Protein AF-B3U221-F1 (afdb_monomer_lite)

Foldseek 3Di:
DVVLVCQQVVQHWDWDDDPPDIDIHHNSD

Secondary structure (DSSP, 8-state):
-HHHHHHHHHT--EEEE-SS-EEEE-TT-

Structure (mmCIF, N/CA/C/O backbone):
data_AF-B3U221-F1
#
_entr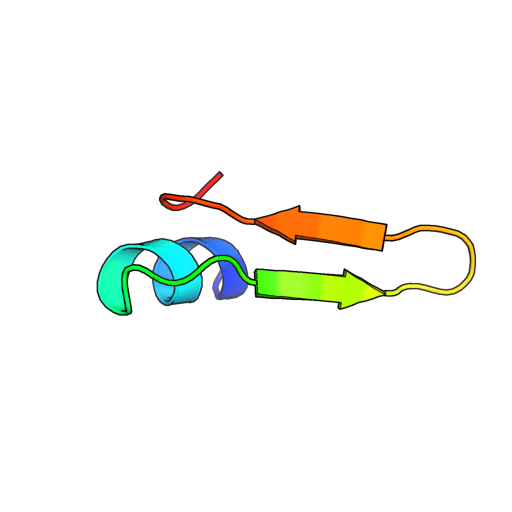y.id   AF-B3U221-F1
#
loop_
_atom_site.group_PDB
_atom_site.id
_atom_site.type_symbol
_atom_site.label_atom_id
_atom_site.label_alt_id
_atom_site.label_comp_id
_atom_site.label_asym_id
_atom_site.label_entity_id
_atom_site.label_seq_id
_atom_site.pdbx_PDB_ins_code
_atom_site.Cartn_x
_atom_site.Cartn_y
_atom_site.Cartn_z
_atom_site.occupancy
_atom_site.B_iso_or_equiv
_atom_site.auth_seq_id
_atom_site.auth_comp_id
_atom_site.auth_asym_id
_atom_site.auth_atom_id
_atom_site.pdbx_PDB_model_num
ATOM 1 N N . THR A 1 1 ? 0.061 8.821 2.312 1.00 81.00 1 THR A N 1
ATOM 2 C CA . THR A 1 1 ? -0.525 8.147 1.129 1.00 81.00 1 THR A CA 1
ATOM 3 C C . THR A 1 1 ? -1.293 6.916 1.558 1.00 81.00 1 THR A C 1
ATOM 5 O O . THR A 1 1 ? -0.927 6.332 2.573 1.00 81.00 1 THR A O 1
ATOM 8 N N . ALA A 1 2 ? -2.320 6.515 0.803 1.00 93.94 2 ALA A N 1
ATOM 9 C CA . ALA A 1 2 ? -3.172 5.362 1.108 1.00 93.94 2 ALA A CA 1
ATOM 10 C C . ALA A 1 2 ? -2.380 4.086 1.457 1.00 93.94 2 ALA A C 1
ATOM 12 O O . ALA A 1 2 ? -2.678 3.451 2.458 1.00 93.94 2 ALA A O 1
ATOM 13 N N . THR A 1 3 ? -1.303 3.772 0.728 1.00 94.69 3 THR A N 1
ATOM 14 C CA . THR A 1 3 ? -0.460 2.580 0.962 1.00 94.69 3 THR A CA 1
ATOM 15 C C . THR A 1 3 ? 0.108 2.498 2.380 1.00 94.69 3 THR A C 1
ATOM 17 O O . THR A 1 3 ? 0.122 1.430 2.983 1.00 94.69 3 THR A O 1
ATOM 20 N N . LYS A 1 4 ? 0.505 3.638 2.954 1.00 94.12 4 LYS A N 1
ATOM 21 C CA . LYS A 1 4 ? 0.981 3.721 4.339 1.00 94.12 4 LYS A CA 1
ATOM 22 C C . LYS A 1 4 ? -0.142 3.383 5.323 1.00 94.12 4 LYS A C 1
ATOM 24 O O . LYS A 1 4 ? 0.021 2.543 6.200 1.00 94.12 4 LYS A O 1
ATOM 29 N N . LEU A 1 5 ? -1.318 3.983 5.135 1.00 96.19 5 LEU A N 1
ATOM 30 C CA . LEU A 1 5 ? -2.486 3.689 5.969 1.00 96.19 5 LEU A CA 1
ATOM 31 C C . LEU A 1 5 ? -2.888 2.215 5.871 1.00 96.19 5 LEU A C 1
ATOM 33 O O . LEU A 1 5 ? -3.130 1.600 6.901 1.00 96.19 5 LEU A O 1
ATOM 37 N N 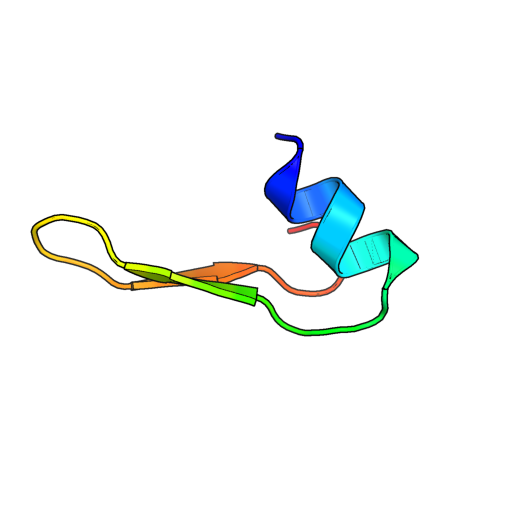. ILE A 1 6 ? -2.874 1.632 4.668 1.00 95.31 6 ILE A N 1
ATOM 38 C CA . ILE A 1 6 ? -3.155 0.206 4.454 1.00 95.31 6 ILE A CA 1
ATOM 39 C C . ILE A 1 6 ? -2.135 -0.661 5.204 1.00 95.31 6 ILE A C 1
ATOM 41 O O . ILE A 1 6 ? -2.537 -1.574 5.922 1.00 95.31 6 ILE A O 1
ATOM 45 N N . SER A 1 7 ? -0.835 -0.355 5.111 1.00 97.06 7 SER A N 1
ATOM 46 C CA . SER A 1 7 ? 0.201 -1.066 5.877 1.00 97.06 7 SER A CA 1
ATOM 47 C C . SER A 1 7 ? -0.082 -1.016 7.385 1.00 97.06 7 SER A C 1
ATOM 49 O O . SER A 1 7 ? -0.068 -2.051 8.050 1.00 97.06 7 SER A O 1
ATOM 51 N N . LYS A 1 8 ? -0.449 0.160 7.910 1.00 96.44 8 LYS A N 1
ATOM 52 C CA . LYS A 1 8 ? -0.759 0.357 9.331 1.00 96.44 8 LYS A CA 1
ATOM 53 C C . LYS A 1 8 ? -2.019 -0.383 9.796 1.00 9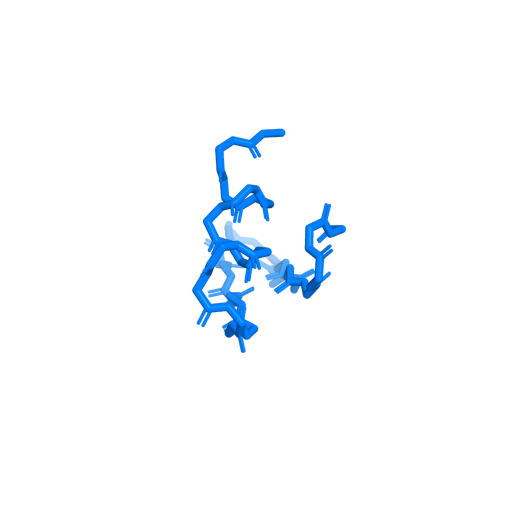6.44 8 LYS A C 1
ATOM 55 O O . LYS A 1 8 ? -1.981 -1.012 10.845 1.00 96.44 8 LYS A O 1
ATOM 60 N N . VAL A 1 9 ? -3.127 -0.328 9.047 1.00 96.94 9 VAL A N 1
ATOM 61 C CA . VAL A 1 9 ? -4.394 -0.976 9.463 1.00 96.94 9 VAL A CA 1
ATOM 62 C C . VAL A 1 9 ? -4.373 -2.488 9.275 1.00 96.94 9 VAL A C 1
ATOM 64 O O . VAL A 1 9 ? -5.060 -3.204 9.993 1.00 96.94 9 VAL A O 1
ATOM 67 N N . THR A 1 10 ? -3.592 -2.988 8.315 1.00 95.69 10 THR A N 1
ATOM 68 C CA . THR A 1 10 ? -3.476 -4.432 8.073 1.00 95.69 10 THR A CA 1
ATOM 69 C C . THR A 1 10 ? -2.384 -5.095 8.906 1.00 95.69 10 THR A C 1
ATOM 71 O O . THR A 1 10 ? -2.347 -6.323 8.950 1.00 95.69 10 THR A O 1
ATOM 74 N N . GLY A 1 11 ? -1.495 -4.315 9.537 1.00 95.56 11 GLY A N 1
ATOM 75 C CA . GLY A 1 11 ? -0.340 -4.828 10.280 1.00 95.56 11 GLY A CA 1
ATOM 76 C C . GLY A 1 11 ? 0.653 -5.594 9.401 1.00 95.56 11 GLY A C 1
ATOM 77 O O . GLY A 1 11 ? 1.330 -6.500 9.881 1.00 95.56 11 GLY A O 1
ATOM 78 N N . ARG A 1 12 ? 0.702 -5.288 8.097 1.00 95.12 12 ARG A N 1
ATOM 79 C CA . ARG A 1 12 ? 1.548 -5.978 7.111 1.00 95.12 12 A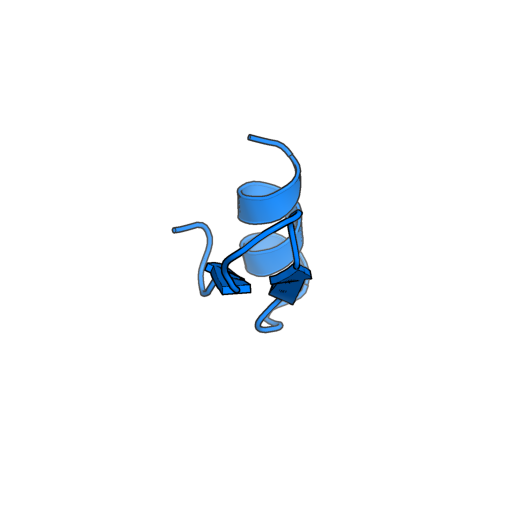RG A CA 1
ATOM 80 C C . ARG A 1 12 ? 2.540 -5.012 6.467 1.00 95.12 12 ARG A C 1
ATOM 82 O O . ARG A 1 12 ? 2.212 -3.856 6.186 1.00 95.12 12 ARG A O 1
ATOM 89 N N . GLU A 1 13 ? 3.750 -5.505 6.200 1.00 96.19 13 GLU A N 1
ATOM 90 C CA . GLU A 1 13 ? 4.701 -4.809 5.327 1.00 96.19 13 GLU A CA 1
ATOM 91 C C . GLU A 1 13 ? 4.182 -4.865 3.885 1.00 96.19 13 GLU A C 1
ATOM 93 O O . GLU A 1 13 ? 3.778 -5.921 3.395 1.00 96.19 13 GLU A O 1
ATOM 98 N N . ILE A 1 14 ? 4.191 -3.720 3.206 1.00 96.38 14 ILE A N 1
ATOM 99 C CA . ILE A 1 14 ? 3.861 -3.611 1.787 1.00 96.38 14 ILE A CA 1
ATOM 100 C C . ILE A 1 14 ? 5.135 -3.246 1.035 1.00 96.38 14 ILE A C 1
ATOM 102 O O . ILE A 1 14 ? 5.751 -2.217 1.308 1.00 96.38 14 ILE A O 1
ATOM 106 N N . ILE A 1 15 ? 5.501 -4.064 0.050 1.00 95.94 15 ILE A N 1
ATOM 107 C CA . ILE A 1 15 ? 6.627 -3.801 -0.846 1.00 95.94 15 ILE A CA 1
ATOM 108 C C . ILE A 1 15 ? 6.059 -3.413 -2.211 1.00 95.94 15 ILE A C 1
ATOM 110 O O . ILE A 1 15 ? 5.447 -4.235 -2.889 1.00 95.94 15 ILE A O 1
ATOM 114 N N . ALA A 1 16 ? 6.251 -2.160 -2.616 1.00 94.56 16 ALA A N 1
ATOM 115 C CA . ALA A 1 16 ? 5.837 -1.658 -3.924 1.00 94.56 16 ALA A CA 1
ATOM 116 C C . ALA A 1 16 ? 7.061 -1.458 -4.818 1.00 94.56 16 ALA A C 1
ATOM 118 O O . ALA A 1 16 ? 8.082 -0.948 -4.366 1.00 94.56 16 ALA A O 1
ATOM 119 N N . ARG A 1 17 ? 6.973 -1.829 -6.094 1.00 96.25 17 ARG A N 1
ATOM 120 C CA . ARG A 1 17 ? 8.053 -1.636 -7.067 1.00 96.25 17 ARG A CA 1
ATOM 121 C C . ARG A 1 17 ? 7.659 -0.561 -8.070 1.00 96.25 17 ARG A C 1
ATOM 123 O O . ARG A 1 17 ? 6.563 -0.621 -8.619 1.00 96.25 17 ARG A O 1
ATOM 130 N N . ASP A 1 18 ? 8.559 0.381 -8.322 1.00 92.75 18 ASP A N 1
ATOM 131 C CA . ASP A 1 18 ? 8.476 1.280 -9.473 1.00 92.75 18 ASP A CA 1
ATOM 132 C C . ASP A 1 18 ? 9.541 0.911 -10.530 1.00 92.75 18 ASP A C 1
ATOM 134 O O . ASP A 1 18 ? 10.172 -0.147 -10.454 1.00 92.75 18 ASP A O 1
ATOM 138 N N . ALA A 1 19 ? 9.722 1.758 -11.545 1.00 94.88 19 ALA A N 1
ATOM 139 C CA . ALA A 1 19 ? 10.592 1.490 -12.690 1.00 94.88 19 ALA A CA 1
ATOM 140 C C . ALA A 1 19 ? 12.041 1.106 -12.324 1.00 94.88 19 ALA A C 1
ATOM 142 O O . ALA A 1 19 ? 12.672 0.360 -13.072 1.00 94.88 19 ALA A O 1
ATOM 143 N N . SER A 1 20 ? 12.573 1.575 -11.193 1.00 94.56 20 SER A N 1
ATOM 144 C CA . SER A 1 20 ? 13.981 1.353 -10.832 1.00 94.56 20 SER A CA 1
ATOM 145 C C . SER A 1 20 ? 14.220 0.991 -9.369 1.00 94.56 20 SER A C 1
ATOM 147 O O . SER A 1 20 ? 15.328 0.573 -9.034 1.00 94.56 20 SER A O 1
ATOM 149 N N . ARG A 1 21 ? 13.215 1.098 -8.489 1.00 94.81 21 ARG A N 1
ATOM 150 C CA . ARG A 1 21 ? 13.387 0.836 -7.052 1.00 94.81 21 ARG A CA 1
ATOM 151 C C . ARG A 1 21 ? 12.204 0.121 -6.413 1.00 94.81 21 ARG A C 1
ATOM 153 O O . ARG A 1 21 ? 11.077 0.117 -6.906 1.00 94.81 21 ARG A O 1
ATOM 160 N N . PHE A 1 22 ? 12.493 -0.456 -5.253 1.00 95.44 22 PHE A N 1
ATOM 161 C CA . PHE A 1 22 ? 11.494 -0.957 -4.324 1.00 95.44 22 PHE A CA 1
ATOM 162 C C . PHE A 1 22 ? 11.279 0.051 -3.196 1.00 95.44 22 PHE A C 1
ATOM 164 O O . PHE A 1 22 ? 12.232 0.586 -2.632 1.00 95.44 22 PHE A O 1
ATOM 171 N N . HIS A 1 23 ? 10.017 0.259 -2.846 1.00 93.88 23 HIS A N 1
ATOM 172 C CA . HIS A 1 23 ? 9.557 1.010 -1.689 1.00 93.88 23 HIS A CA 1
ATOM 173 C C . HIS A 1 23 ? 9.020 0.028 -0.668 1.00 93.88 23 HIS A C 1
A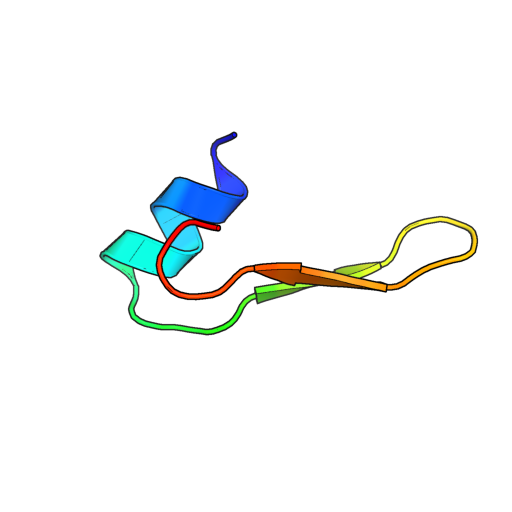TOM 175 O O . HIS A 1 23 ? 8.183 -0.815 -0.994 1.00 93.88 23 HIS A O 1
ATOM 181 N N . ARG A 1 24 ? 9.490 0.150 0.566 1.00 95.25 24 ARG A N 1
ATOM 182 C CA . ARG A 1 24 ? 9.007 -0.644 1.689 1.00 95.25 24 ARG A CA 1
ATOM 183 C C . ARG A 1 24 ? 8.174 0.258 2.572 1.00 95.25 24 ARG A C 1
ATOM 185 O O . ARG A 1 24 ? 8.670 1.290 3.015 1.00 95.25 24 ARG A O 1
ATOM 192 N N . PHE A 1 25 ? 6.935 -0.146 2.805 1.00 95.50 25 PHE A N 1
ATOM 193 C CA . PHE A 1 25 ? 6.033 0.521 3.724 1.00 95.50 25 PHE A CA 1
ATOM 194 C C . PHE A 1 25 ? 5.739 -0.408 4.892 1.00 95.50 25 PHE A C 1
ATOM 196 O O . PHE A 1 25 ? 5.267 -1.530 4.695 1.00 95.50 25 PHE A O 1
ATOM 203 N N . LYS A 1 26 ? 6.023 0.063 6.103 1.00 94.69 26 LYS A N 1
ATOM 204 C CA . LYS A 1 26 ? 5.818 -0.680 7.348 1.00 94.69 26 LYS A CA 1
ATOM 205 C C . LYS A 1 26 ? 5.274 0.276 8.401 1.00 94.69 26 LYS A C 1
ATOM 207 O O . LYS A 1 26 ? 5.725 1.414 8.484 1.00 94.69 26 LYS A O 1
ATOM 212 N N . ASP A 1 27 ? 4.278 -0.165 9.165 1.00 92.06 27 ASP A N 1
ATOM 213 C CA . ASP A 1 27 ? 3.668 0.594 10.270 1.00 92.06 27 ASP A CA 1
ATOM 214 C C . ASP A 1 27 ? 3.127 1.985 9.870 1.00 92.06 27 ASP A C 1
ATOM 216 O O . ASP A 1 27 ? 2.895 2.863 10.702 1.00 92.06 27 ASP A O 1
ATOM 220 N N . GLY A 1 28 ? 2.877 2.189 8.574 1.00 85.44 28 GLY A N 1
ATOM 221 C CA . GLY A 1 28 ? 2.428 3.465 8.023 1.00 85.44 28 GLY A CA 1
ATOM 222 C C . GLY A 1 28 ? 3.515 4.481 7.689 1.00 85.44 28 GLY A C 1
ATOM 223 O O 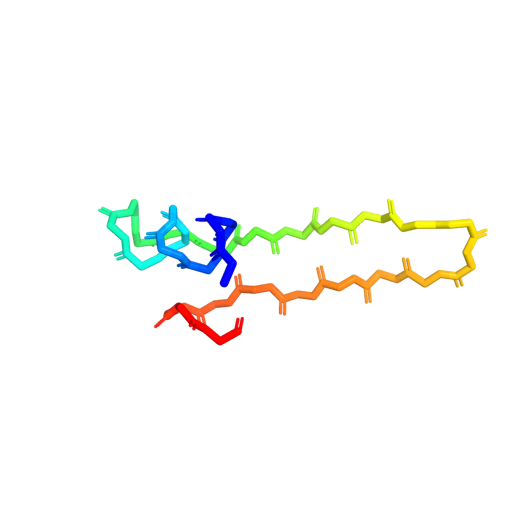. GLY A 1 28 ? 3.195 5.664 7.540 1.00 85.44 28 GLY A O 1
ATOM 224 N N . VAL A 1 29 ? 4.757 4.032 7.505 1.00 81.88 29 VAL A N 1
ATOM 225 C CA . VAL A 1 29 ? 5.885 4.829 6.991 1.00 81.88 29 VAL A CA 1
ATOM 226 C C . VAL A 1 29 ? 6.152 4.515 5.536 1.00 81.88 29 VAL A C 1
ATOM 228 O O . VAL A 1 29 ? 5.995 3.341 5.155 1.00 81.88 29 VAL A O 1
#

Sequence (29 aa):
TATKLISKVTGREIIARDASRFHRFKDGV

InterPro domains:
  IPR032867 DYW domain [PF14432] (1-28)

Radius of gyration: 8.96 Å; chains: 1; bounding box: 18×14×23 Å

Organism: NCBI:txid280797

pLDDT: mean 93.88, std 3.98, range [81.0, 97.06]